Protein AF-A0A1C1CAJ7-F1 (afdb_monomer_lite)

Organism: NCBI:txid86049

Secondary structure (DSSP, 8-state):
-PPPPGGGGS-SS--HHHHHHHHHT-S--SSEEEE-TT-HHHHHHHHHHHHTT---EEEE--TTS--GGGSHHHHHHHHT--TTSPPPP-

InterPro domains:
  IPR004045 Glutathione S-transferase, N-terminal [PF13409] (38-78)
  IPR004045 Glutathione S-transferase, N-terminal [PS50404] (29-90)
  IPR036249 Thioredoxin-like superfamily [SSF52833] (27-69)
  IPR050983 Glutathione S-transferase Omega/HSP26 [PTHR43968] (18-68)

pLDDT: mean 86.13, std 12.57, range [42.66, 98.38]

Foldseek 3Di:
DPPQDPCLPPDQDDDDPVVVVLVVQQDDDPAEQADAPPDPVSVVVVVVCVVVVPHYHYDGDDPSPDDPCPDPVVVCVVVVNPPVPDDPDD

Radius of gyration: 17.44 Å; chains: 1; bounding box: 46×28×35 Å

Structure (mmCIF, N/CA/C/O backbone):
data_AF-A0A1C1CAJ7-F1
#
_entry.id   AF-A0A1C1CAJ7-F1
#
loop_
_atom_site.group_PDB
_atom_site.id
_atom_site.type_symbol
_atom_site.label_atom_id
_atom_site.label_alt_id
_atom_site.label_comp_id
_atom_site.label_asym_id
_atom_site.label_entity_id
_atom_site.label_seq_id
_atom_site.pdbx_PDB_ins_code
_atom_site.Cartn_x
_atom_site.Cartn_y
_atom_site.Cartn_z
_atom_site.occupancy
_atom_site.B_iso_or_equiv
_atom_site.auth_seq_id
_atom_site.auth_comp_id
_atom_site.auth_asym_id
_atom_site.auth_atom_id
_atom_site.pdbx_PDB_model_num
ATOM 1 N N . MET A 1 1 ? 20.121 12.084 -21.890 1.00 42.66 1 MET A N 1
ATOM 2 C CA . MET A 1 1 ? 19.461 12.015 -20.572 1.00 42.66 1 MET A CA 1
ATOM 3 C C . MET A 1 1 ? 18.603 10.770 -20.595 1.00 42.66 1 MET A C 1
ATOM 5 O O . MET A 1 1 ? 17.804 10.662 -21.515 1.00 42.66 1 MET A O 1
ATOM 9 N N . GLY A 1 2 ? 18.844 9.784 -19.726 1.00 56.44 2 GLY A N 1
ATOM 10 C CA . GLY A 1 2 ? 17.961 8.616 -19.676 1.00 56.44 2 GLY A CA 1
ATOM 11 C C . GLY A 1 2 ? 16.560 9.116 -19.354 1.00 56.44 2 GLY A C 1
ATOM 12 O O . GLY A 1 2 ? 16.399 9.798 -18.347 1.00 56.44 2 GLY A O 1
ATOM 13 N N . SER A 1 3 ? 15.591 8.886 -20.239 1.00 61.62 3 SER A N 1
ATOM 14 C CA . SER A 1 3 ? 14.195 9.175 -19.927 1.00 61.62 3 SER A CA 1
ATOM 15 C C . SER A 1 3 ? 13.873 8.435 -18.634 1.00 61.62 3 SER A C 1
ATOM 17 O O . SER A 1 3 ? 14.073 7.216 -18.572 1.00 61.62 3 SER A O 1
ATOM 19 N N . ALA A 1 4 ? 13.440 9.157 -17.601 1.00 70.12 4 ALA A N 1
ATOM 20 C CA . ALA A 1 4 ? 12.848 8.520 -16.436 1.00 70.12 4 ALA A CA 1
ATOM 21 C C . ALA A 1 4 ? 11.760 7.546 -16.921 1.00 70.12 4 ALA A C 1
ATOM 23 O O . ALA A 1 4 ? 11.194 7.727 -18.005 1.00 70.12 4 ALA A O 1
ATOM 24 N N . HIS A 1 5 ? 11.517 6.469 -16.170 1.00 70.62 5 HIS A N 1
ATOM 25 C CA . HIS A 1 5 ? 10.407 5.574 -16.494 1.00 70.62 5 HIS A CA 1
ATOM 26 C C . HIS A 1 5 ? 9.132 6.426 -16.652 1.00 70.62 5 HIS A C 1
ATOM 28 O O . HIS A 1 5 ? 8.968 7.347 -15.856 1.00 70.62 5 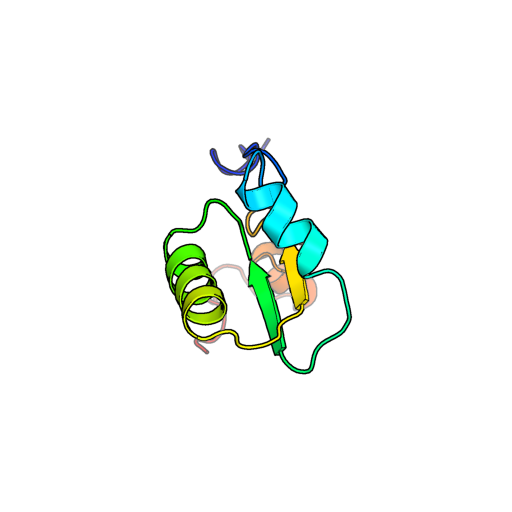HIS A O 1
ATOM 34 N N . PRO A 1 6 ? 8.250 6.184 -17.640 1.00 77.00 6 PRO A N 1
ATOM 35 C CA . PRO A 1 6 ? 7.063 7.027 -17.845 1.00 77.00 6 PRO A CA 1
ATOM 36 C C . PRO A 1 6 ? 6.204 7.159 -16.578 1.00 77.00 6 PRO A C 1
ATOM 38 O O . PRO A 1 6 ? 5.634 8.211 -16.321 1.00 77.00 6 PRO A O 1
ATOM 41 N N . ASP A 1 7 ? 6.193 6.118 -15.747 1.00 78.81 7 ASP A N 1
ATOM 42 C CA . ASP A 1 7 ? 5.476 6.099 -14.468 1.00 78.81 7 ASP A CA 1
ATOM 43 C C . ASP A 1 7 ? 6.290 6.652 -13.277 1.00 78.81 7 ASP A C 1
ATOM 45 O O . ASP A 1 7 ? 5.844 6.563 -12.136 1.00 78.81 7 ASP A O 1
ATOM 49 N N . ALA A 1 8 ? 7.502 7.175 -13.492 1.00 77.31 8 ALA A N 1
ATOM 50 C CA . ALA A 1 8 ? 8.315 7.746 -12.414 1.00 77.31 8 ALA A CA 1
ATOM 51 C C . ALA A 1 8 ? 7.669 9.007 -11.825 1.00 77.31 8 ALA A C 1
ATOM 53 O O . ALA A 1 8 ? 7.718 9.199 -10.612 1.00 77.31 8 ALA A O 1
ATOM 54 N N . ASP A 1 9 ? 6.994 9.792 -12.670 1.00 80.44 9 ASP A N 1
ATOM 55 C CA . ASP A 1 9 ? 6.282 11.018 -12.291 1.00 80.44 9 ASP A CA 1
ATOM 56 C C . ASP A 1 9 ? 4.842 10.740 -11.815 1.00 80.44 9 ASP A C 1
ATOM 58 O O . ASP A 1 9 ? 3.962 11.602 -11.882 1.00 80.44 9 ASP A O 1
ATOM 62 N N . ILE A 1 10 ? 4.569 9.519 -11.341 1.00 86.00 10 ILE A N 1
ATOM 63 C CA . ILE A 1 10 ? 3.289 9.194 -10.717 1.00 86.00 10 ILE A CA 1
ATOM 64 C C . ILE A 1 10 ? 3.099 9.992 -9.424 1.00 86.00 10 ILE A C 1
ATOM 66 O O . ILE A 1 10 ? 4.054 10.253 -8.687 1.00 86.00 10 ILE A O 1
ATOM 70 N N . TYR A 1 11 ? 1.851 10.373 -9.135 1.00 87.19 11 TYR A N 1
ATOM 71 C CA . TYR A 1 11 ? 1.525 11.095 -7.908 1.00 87.19 11 TYR A CA 1
ATOM 72 C C . TYR A 1 11 ? 2.032 10.308 -6.678 1.00 87.19 11 TYR A C 1
ATOM 74 O O . TYR A 1 11 ? 1.827 9.093 -6.615 1.00 87.19 11 T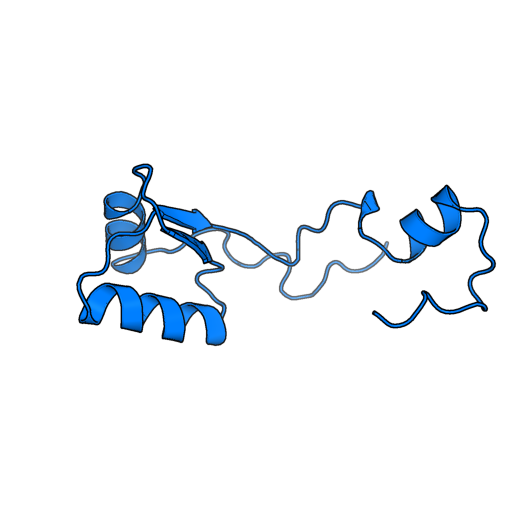YR A O 1
ATOM 82 N N . PRO A 1 12 ? 2.722 10.954 -5.720 1.00 86.69 12 PRO A N 1
ATOM 83 C CA . PRO A 1 12 ? 3.601 10.246 -4.787 1.00 86.69 12 PRO A CA 1
ATOM 84 C C . PRO A 1 12 ? 2.884 9.483 -3.669 1.00 86.69 12 PRO A C 1
ATOM 86 O O . PRO A 1 12 ? 3.483 8.582 -3.095 1.00 86.69 12 PRO A O 1
ATOM 89 N N . GLU A 1 13 ? 1.639 9.828 -3.346 1.00 90.12 13 GLU A N 1
ATOM 90 C CA . GLU A 1 13 ? 0.934 9.305 -2.170 1.00 90.12 13 GLU A CA 1
ATOM 91 C C . GLU A 1 13 ? -0.545 9.016 -2.453 1.00 90.12 13 GLU A C 1
ATOM 93 O O . GLU A 1 13 ? -1.154 9.591 -3.356 1.00 90.12 13 GLU A O 1
ATOM 98 N N . ALA A 1 14 ? -1.155 8.132 -1.666 1.00 92.38 14 ALA A N 1
ATOM 99 C CA . ALA A 1 14 ? -2.591 7.891 -1.759 1.00 92.38 14 ALA A CA 1
ATOM 100 C C . ALA A 1 14 ? -3.399 9.176 -1.474 1.00 92.38 14 ALA A C 1
ATOM 102 O O . ALA A 1 14 ? -3.086 9.930 -0.556 1.00 92.38 14 ALA A O 1
ATOM 103 N N . THR A 1 15 ? -4.492 9.404 -2.211 1.00 94.12 15 THR A N 1
ATOM 104 C CA . THR A 1 15 ? -5.369 10.583 -2.045 1.00 94.12 15 THR A CA 1
ATOM 105 C C . THR A 1 15 ? -6.796 10.197 -1.640 1.00 94.12 15 THR A C 1
ATOM 107 O O . THR A 1 15 ? -7.182 9.025 -1.645 1.00 94.12 15 THR A O 1
ATOM 110 N N . GLY A 1 16 ? -7.610 11.185 -1.254 1.00 94.81 16 GLY A N 1
ATOM 111 C CA . GLY A 1 16 ? -9.038 10.983 -0.991 1.00 94.81 16 GLY A CA 1
ATOM 112 C C . GLY A 1 16 ? -9.317 10.012 0.172 1.00 94.81 16 GLY A C 1
ATOM 113 O O . GLY A 1 16 ? -8.689 10.129 1.225 1.00 94.81 16 GLY A O 1
ATOM 114 N N . PRO A 1 17 ? -10.266 9.064 0.034 1.00 94.56 17 PRO A N 1
ATOM 115 C CA . PRO A 1 17 ? -10.547 8.065 1.069 1.00 94.56 17 PRO A CA 1
ATOM 116 C C . PRO A 1 17 ? -9.328 7.214 1.439 1.00 94.56 17 PRO A C 1
ATOM 118 O O . PRO A 1 17 ? -9.129 6.919 2.614 1.00 94.56 17 PRO A O 1
ATOM 121 N N . ALA A 1 18 ? -8.481 6.886 0.460 1.00 94.44 18 ALA A N 1
ATOM 122 C CA . ALA A 1 18 ? -7.278 6.097 0.689 1.00 94.44 18 ALA A CA 1
ATOM 123 C C . ALA A 1 18 ? -6.282 6.834 1.603 1.00 94.44 18 ALA A C 1
ATOM 125 O O . ALA A 1 18 ? -5.711 6.217 2.496 1.00 94.44 18 ALA A O 1
ATOM 126 N N . ALA A 1 19 ? -6.156 8.162 1.479 1.00 95.94 19 ALA A N 1
ATOM 127 C CA . ALA A 1 19 ? -5.316 8.971 2.372 1.00 95.94 19 ALA A CA 1
ATOM 128 C C . ALA A 1 19 ? -5.744 8.871 3.848 1.00 95.94 19 ALA A C 1
ATOM 130 O O . ALA A 1 19 ? -4.904 8.873 4.746 1.00 95.94 19 ALA A O 1
ATOM 131 N N . LYS A 1 20 ? -7.053 8.748 4.115 1.00 96.75 20 LYS A N 1
ATOM 132 C CA . LYS A 1 20 ? -7.574 8.573 5.482 1.00 96.75 20 LYS A CA 1
ATOM 133 C C . LYS A 1 20 ? -7.185 7.215 6.063 1.00 96.75 20 LYS A C 1
ATOM 135 O O . LYS A 1 20 ? -6.839 7.146 7.238 1.00 96.75 20 LYS A O 1
ATOM 140 N N . ILE A 1 21 ? -7.217 6.167 5.239 1.00 96.56 21 ILE A N 1
ATOM 141 C CA . ILE A 1 21 ? -6.775 4.821 5.628 1.00 96.56 21 ILE A CA 1
ATOM 142 C C . ILE A 1 21 ? -5.271 4.852 5.910 1.00 96.56 21 ILE A C 1
ATOM 144 O O . ILE A 1 21 ? -4.842 4.465 6.990 1.00 96.56 21 ILE A O 1
ATOM 148 N N . VAL A 1 22 ? -4.469 5.430 5.011 1.00 96.88 22 VAL A N 1
ATOM 149 C CA . VAL A 1 22 ? -3.023 5.597 5.233 1.00 96.88 22 VAL A CA 1
ATOM 150 C C . VAL A 1 22 ? -2.743 6.316 6.555 1.00 96.88 22 VAL A C 1
ATOM 152 O O . VAL A 1 22 ? -1.938 5.830 7.348 1.00 96.88 22 VAL A O 1
ATOM 155 N N . ALA A 1 23 ? -3.442 7.420 6.842 1.00 96.25 23 ALA A N 1
ATOM 156 C CA . ALA A 1 23 ? -3.292 8.163 8.094 1.00 96.25 23 ALA A CA 1
ATOM 157 C C . ALA A 1 23 ? -3.641 7.332 9.347 1.00 96.25 23 ALA A C 1
ATOM 159 O O . ALA A 1 23 ? -3.003 7.498 10.387 1.00 96.25 23 ALA A O 1
ATOM 160 N N . ALA A 1 24 ? -4.616 6.422 9.257 1.00 96.50 24 ALA A N 1
ATOM 161 C CA . ALA A 1 24 ? -4.977 5.517 10.349 1.00 96.50 24 ALA A CA 1
ATOM 162 C C . ALA A 1 24 ? -3.899 4.447 10.622 1.00 96.50 24 ALA A C 1
ATOM 164 O O . ALA A 1 24 ? -3.762 3.993 11.757 1.00 96.50 24 ALA A O 1
ATOM 165 N N . HIS A 1 25 ? -3.090 4.111 9.614 1.00 97.31 25 HIS A N 1
ATOM 166 C CA . HIS A 1 25 ? -2.097 3.033 9.640 1.00 97.31 25 HIS A CA 1
ATOM 167 C C . HIS A 1 25 ? -0.639 3.529 9.705 1.00 97.31 25 HIS A C 1
ATOM 169 O O . HIS A 1 25 ? 0.270 2.882 9.194 1.00 97.31 25 HIS A O 1
ATOM 175 N N . GLN A 1 26 ? -0.380 4.683 10.335 1.00 96.38 26 GLN A N 1
ATOM 176 C CA . GLN A 1 26 ? 0.984 5.234 10.482 1.00 96.38 26 GLN A CA 1
ATOM 177 C C . GLN A 1 26 ? 1.773 4.683 11.677 1.00 96.38 26 GLN A C 1
ATOM 179 O O . GLN A 1 26 ? 2.990 4.865 11.759 1.00 96.38 26 GLN A O 1
ATOM 184 N N . LYS A 1 27 ? 1.088 4.048 12.632 1.00 96.38 27 LYS A N 1
ATOM 185 C CA . LYS A 1 27 ? 1.712 3.529 13.853 1.00 96.38 27 LYS A CA 1
ATOM 186 C C . LYS A 1 27 ? 2.566 2.302 13.551 1.00 96.38 27 LYS A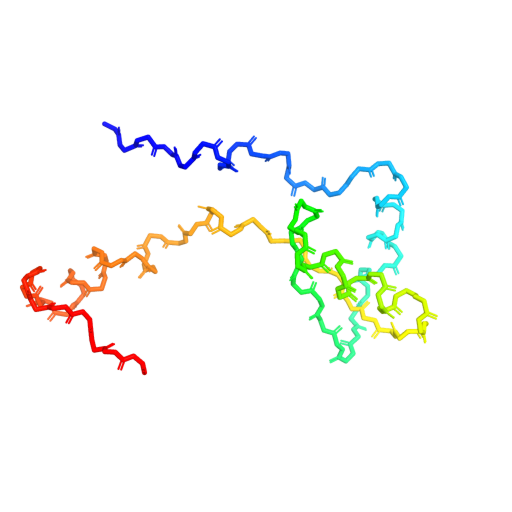 C 1
ATOM 188 O O . LYS A 1 27 ? 2.317 1.588 12.584 1.00 96.38 27 LYS A O 1
ATOM 193 N N . ASP A 1 28 ? 3.574 2.072 14.387 1.00 96.75 28 ASP A N 1
ATOM 194 C CA . ASP A 1 28 ? 4.356 0.842 14.322 1.00 96.75 28 ASP A CA 1
ATOM 195 C C . ASP A 1 28 ? 3.488 -0.358 14.701 1.00 96.75 28 ASP A C 1
ATOM 197 O O . ASP A 1 28 ? 2.823 -0.358 15.735 1.00 96.75 28 ASP A O 1
ATOM 201 N N . GLU A 1 29 ? 3.524 -1.376 13.849 1.00 96.38 29 GLU A N 1
ATOM 202 C CA . GLU A 1 29 ? 2.772 -2.620 13.975 1.00 96.38 29 GLU A CA 1
ATOM 203 C C . GLU A 1 29 ? 3.693 -3.794 13.602 1.00 96.38 29 GLU A C 1
ATOM 205 O O . GLU A 1 29 ? 4.688 -3.595 12.897 1.00 96.38 29 GLU A O 1
ATOM 210 N N . PRO A 1 30 ? 3.382 -5.036 14.018 1.00 96.31 30 PRO A N 1
ATOM 211 C CA . PRO A 1 30 ? 4.199 -6.207 13.685 1.00 96.31 30 PRO A CA 1
ATOM 212 C C . PRO A 1 30 ? 4.340 -6.470 12.178 1.00 96.31 30 PRO A C 1
ATOM 214 O O . 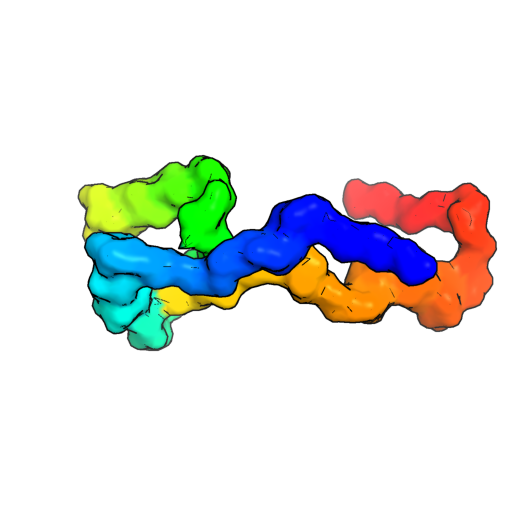PRO A 1 30 ? 5.293 -7.118 11.746 1.00 96.31 30 PRO A O 1
ATOM 217 N N . ILE A 1 31 ? 3.379 -5.998 11.381 1.00 97.31 31 ILE A N 1
ATOM 218 C CA . ILE A 1 31 ? 3.344 -6.150 9.926 1.00 97.31 31 ILE A CA 1
ATOM 219 C C . ILE A 1 31 ? 3.534 -4.776 9.288 1.00 97.31 31 ILE A C 1
ATOM 221 O O . ILE A 1 31 ? 2.824 -3.832 9.622 1.00 97.31 31 ILE A O 1
ATOM 225 N N . THR A 1 32 ? 4.436 -4.685 8.310 1.00 97.44 32 THR A N 1
ATOM 226 C CA . THR A 1 32 ? 4.629 -3.480 7.493 1.00 97.44 32 THR A CA 1
ATOM 227 C C . THR A 1 32 ? 4.200 -3.756 6.060 1.00 97.44 32 THR A C 1
ATOM 229 O O . THR A 1 32 ? 4.770 -4.618 5.387 1.00 97.44 32 THR A O 1
ATOM 232 N N . LEU A 1 33 ? 3.218 -3.002 5.575 1.00 97.25 33 LEU A N 1
ATOM 233 C CA . LEU A 1 33 ? 2.813 -2.995 4.178 1.00 97.25 33 LEU A CA 1
ATOM 234 C C . LEU A 1 33 ? 3.613 -1.926 3.429 1.00 97.25 33 LEU A C 1
ATOM 236 O O . LEU A 1 33 ? 3.292 -0.739 3.472 1.00 97.25 33 LEU A O 1
ATOM 240 N N . TYR A 1 34 ? 4.644 -2.364 2.712 1.00 95.31 34 TYR A N 1
ATOM 241 C CA . TYR A 1 34 ? 5.337 -1.536 1.731 1.00 95.31 34 TYR A CA 1
ATOM 242 C C . TYR A 1 34 ? 4.486 -1.423 0.470 1.00 95.31 34 TYR A C 1
ATOM 244 O O . TYR A 1 34 ? 4.372 -2.372 -0.309 1.00 95.31 34 TYR A O 1
ATOM 252 N N . SER A 1 35 ? 3.858 -0.269 0.301 1.00 93.88 35 SER A N 1
ATOM 253 C CA . SER A 1 35 ? 2.779 -0.064 -0.652 1.00 93.88 35 SER A CA 1
ATOM 254 C C . SER A 1 35 ? 3.118 1.044 -1.629 1.00 93.88 35 SER A C 1
ATOM 256 O O . SER A 1 35 ? 3.566 2.104 -1.220 1.00 93.88 35 SER A O 1
ATOM 258 N N . GLY A 1 36 ? 2.857 0.812 -2.912 1.00 92.00 36 GLY A N 1
ATOM 259 C CA . GLY A 1 36 ? 2.581 1.901 -3.841 1.00 92.00 36 GLY A CA 1
ATOM 260 C C . GLY A 1 36 ? 1.078 1.939 -4.060 1.00 92.00 36 GLY A C 1
ATOM 261 O O . GLY A 1 36 ? 0.526 0.943 -4.540 1.00 92.00 36 GLY A O 1
ATOM 262 N N . TRP A 1 37 ? 0.413 3.051 -3.745 1.00 92.50 37 TRP A N 1
ATOM 263 C CA . TRP A 1 37 ? -1.052 3.159 -3.854 1.00 92.50 37 TRP A CA 1
ATOM 264 C C . TRP A 1 37 ? -1.579 2.823 -5.263 1.00 92.50 37 TRP A C 1
ATOM 266 O O . TRP A 1 37 ? -2.701 2.353 -5.424 1.00 92.50 37 TRP A O 1
ATOM 276 N N . PHE A 1 38 ? -0.767 3.013 -6.300 1.00 91.00 38 PHE A N 1
ATOM 277 C CA . PHE A 1 38 ? -1.122 2.733 -7.690 1.00 91.00 38 PHE A CA 1
ATOM 278 C C . PHE A 1 38 ? -0.946 1.258 -8.102 1.00 91.00 38 PHE A C 1
ATOM 280 O O . PHE A 1 38 ? -1.383 0.858 -9.181 1.00 91.00 38 PHE A O 1
ATOM 287 N N . CYS A 1 39 ? -0.271 0.434 -7.292 1.00 92.31 39 CYS A N 1
ATOM 288 C CA . CYS A 1 39 ? 0.113 -0.921 -7.681 1.00 92.31 39 CYS A CA 1
ATOM 289 C C . CYS A 1 39 ? -1.055 -1.912 -7.498 1.00 92.31 39 CYS A C 1
ATOM 291 O O . CYS A 1 39 ? -1.466 -2.178 -6.365 1.00 92.31 39 CYS A O 1
ATOM 293 N N . PRO A 1 40 ? -1.549 -2.569 -8.568 1.00 94.25 40 PRO A N 1
ATOM 294 C CA . PRO A 1 40 ? -2.720 -3.447 -8.478 1.00 94.25 40 PRO A CA 1
ATOM 295 C C . PRO A 1 40 ? -2.481 -4.710 -7.634 1.00 94.25 40 PRO A C 1
ATOM 297 O O . PRO A 1 40 ? -3.431 -5.333 -7.163 1.00 94.25 40 PRO A O 1
ATOM 300 N N . PHE A 1 41 ? -1.224 -5.118 -7.443 1.00 95.50 41 PHE A N 1
ATOM 301 C CA . PHE A 1 41 ? -0.862 -6.254 -6.588 1.00 95.50 41 PHE A CA 1
ATOM 302 C C . PHE A 1 41 ? -0.913 -5.879 -5.109 1.00 95.50 41 PHE A C 1
ATOM 304 O O . PHE A 1 41 ? -1.478 -6.615 -4.303 1.00 95.50 41 PHE A O 1
ATOM 311 N N . VAL A 1 42 ? -0.371 -4.708 -4.782 1.00 95.62 42 VAL A N 1
ATOM 312 C CA . VAL A 1 42 ? -0.410 -4.135 -3.437 1.00 95.62 42 VAL A CA 1
ATOM 313 C C . VAL A 1 42 ? -1.849 -3.855 -3.022 1.00 95.62 42 VAL A C 1
ATOM 315 O O . VAL A 1 42 ? -2.230 -4.229 -1.922 1.00 95.62 42 VAL A O 1
ATOM 318 N N . GLN A 1 43 ? -2.675 -3.311 -3.920 1.00 96.06 43 GLN A N 1
ATOM 319 C CA . GLN A 1 43 ? -4.096 -3.061 -3.665 1.00 96.06 43 GLN A CA 1
ATOM 320 C C . GLN A 1 43 ? -4.848 -4.315 -3.192 1.00 96.06 43 GLN A C 1
ATOM 322 O O . GLN A 1 43 ? -5.635 -4.246 -2.255 1.00 96.06 43 GLN A O 1
ATOM 327 N N . ARG A 1 44 ? -4.564 -5.496 -3.762 1.00 97.75 44 ARG A N 1
ATOM 328 C CA . ARG A 1 44 ? -5.183 -6.754 -3.297 1.00 97.75 44 ARG A CA 1
ATOM 329 C C . ARG A 1 44 ? -4.761 -7.135 -1.879 1.00 97.75 44 ARG A C 1
ATOM 331 O O . ARG A 1 44 ? -5.598 -7.579 -1.094 1.00 97.75 44 ARG A O 1
ATOM 338 N N . ALA A 1 45 ? -3.478 -6.974 -1.557 1.00 97.25 45 ALA A N 1
ATOM 339 C CA . ALA A 1 45 ? -2.985 -7.208 -0.202 1.00 97.25 45 ALA A CA 1
ATOM 340 C C . ALA A 1 45 ? -3.591 -6.196 0.781 1.00 97.25 45 ALA A C 1
ATOM 342 O O . ALA A 1 45 ? -4.055 -6.588 1.845 1.00 97.25 45 ALA A O 1
ATOM 343 N N . TRP A 1 46 ? -3.664 -4.925 0.384 1.00 97.19 46 TRP A N 1
ATOM 344 C CA . TRP A 1 46 ? -4.225 -3.845 1.187 1.00 97.19 46 TRP A CA 1
ATOM 345 C C . TRP A 1 46 ? -5.700 -4.088 1.521 1.00 97.19 46 TRP A C 1
ATOM 347 O O . TRP A 1 46 ? -6.051 -4.131 2.694 1.00 97.19 46 TRP A O 1
ATOM 357 N N . ILE A 1 47 ? -6.534 -4.381 0.517 1.00 97.31 47 ILE A N 1
ATOM 358 C CA . ILE A 1 47 ? -7.950 -4.737 0.718 1.00 97.31 47 ILE A CA 1
ATOM 359 C C . ILE A 1 47 ? -8.084 -5.934 1.665 1.00 97.31 47 ILE A C 1
ATOM 361 O O . ILE A 1 47 ? -8.940 -5.938 2.538 1.00 97.31 47 ILE A O 1
ATOM 365 N N . THR A 1 48 ? -7.228 -6.949 1.527 1.00 97.94 48 THR A N 1
ATOM 366 C CA . THR A 1 48 ? -7.282 -8.130 2.402 1.00 97.94 48 THR A CA 1
ATOM 367 C C . THR A 1 48 ? -6.986 -7.773 3.860 1.00 97.94 48 THR A C 1
ATOM 369 O O . THR A 1 48 ? -7.642 -8.305 4.752 1.00 97.94 48 THR A O 1
ATOM 372 N N . LEU A 1 49 ? -6.014 -6.892 4.109 1.00 97.94 49 LEU A N 1
ATOM 373 C CA . LEU A 1 49 ? -5.674 -6.438 5.460 1.00 97.94 49 LEU A CA 1
ATOM 374 C C . LEU A 1 49 ? -6.834 -5.657 6.093 1.00 97.94 49 LEU A C 1
ATOM 376 O O . LEU A 1 49 ? -7.191 -5.946 7.235 1.00 97.94 49 LEU A O 1
ATOM 380 N N . GLU A 1 50 ? -7.462 -4.760 5.327 1.00 97.19 50 GLU A N 1
ATOM 381 C CA . GLU A 1 50 ? -8.643 -3.994 5.752 1.00 97.19 50 GLU A CA 1
ATOM 382 C C . GLU A 1 50 ? -9.841 -4.906 6.055 1.00 97.19 50 GLU A C 1
ATOM 384 O O . GLU A 1 50 ? -10.363 -4.910 7.167 1.00 97.19 50 GLU A O 1
ATOM 389 N N . GLU A 1 51 ? -10.237 -5.761 5.106 1.00 97.88 51 GLU A N 1
ATOM 390 C CA . GLU A 1 51 ? -11.392 -6.663 5.245 1.00 97.88 51 GLU A CA 1
ATOM 391 C C . GLU A 1 51 ? -11.231 -7.664 6.399 1.00 97.88 51 GLU A C 1
ATOM 393 O O . GLU A 1 51 ? -12.207 -8.129 6.993 1.00 97.88 51 GLU A O 1
ATOM 398 N N . LYS A 1 52 ? -9.987 -8.030 6.726 1.00 97.94 52 LYS A N 1
ATOM 399 C CA . LYS A 1 52 ? -9.674 -8.945 7.828 1.00 97.94 52 LYS A CA 1
ATOM 400 C C . LYS A 1 52 ? -9.365 -8.233 9.143 1.00 97.94 52 LYS A C 1
ATOM 402 O O . LYS A 1 52 ? -9.132 -8.931 10.126 1.00 97.94 52 LYS A O 1
ATOM 407 N N . ASN A 1 53 ? -9.405 -6.898 9.185 1.00 96.81 53 ASN A N 1
ATOM 408 C CA . ASN A 1 53 ? -9.035 -6.088 10.350 1.00 96.81 53 ASN A CA 1
ATOM 409 C C . ASN A 1 53 ? -7.669 -6.491 10.936 1.00 96.81 53 ASN A C 1
ATOM 411 O O . ASN A 1 53 ? -7.499 -6.590 12.152 1.00 96.81 53 ASN A O 1
ATOM 415 N N . ILE A 1 54 ? -6.702 -6.792 10.067 1.00 97.69 54 ILE A N 1
ATOM 416 C CA . ILE A 1 54 ? -5.351 -7.172 10.487 1.00 97.69 54 ILE A CA 1
ATOM 417 C C . ILE A 1 54 ? -4.563 -5.880 10.726 1.00 97.69 54 ILE A C 1
ATOM 419 O O . ILE A 1 54 ? -4.490 -5.079 9.802 1.00 97.69 54 ILE A O 1
ATOM 423 N N . PRO A 1 55 ? -3.953 -5.653 11.904 1.00 97.56 55 PRO A N 1
ATOM 424 C CA . PRO A 1 55 ? -3.121 -4.474 12.140 1.00 97.56 55 PRO A CA 1
ATOM 425 C C . PRO A 1 55 ? -1.859 -4.480 11.271 1.00 97.56 55 PRO A C 1
ATOM 427 O O . PRO A 1 55 ? -1.174 -5.498 11.149 1.00 97.56 55 PRO A O 1
ATOM 430 N N . TYR A 1 56 ? -1.540 -3.332 10.679 1.00 98.38 56 TYR A N 1
ATOM 431 C CA . TYR A 1 56 ? -0.332 -3.128 9.883 1.00 98.38 56 TYR A CA 1
ATOM 432 C C . TYR A 1 56 ? 0.075 -1.651 9.873 1.00 98.38 56 TYR A C 1
ATOM 434 O O . TYR A 1 56 ? -0.770 -0.760 9.999 1.00 98.38 56 TYR A O 1
ATOM 442 N N . LYS A 1 57 ? 1.371 -1.414 9.656 1.00 98.38 57 LYS A N 1
ATOM 443 C CA . LYS A 1 57 ? 1.949 -0.113 9.333 1.00 98.38 57 LYS A CA 1
ATOM 444 C C . LYS A 1 57 ? 1.977 0.061 7.823 1.00 98.38 57 LYS A C 1
ATOM 446 O O . LYS A 1 57 ? 2.555 -0.765 7.116 1.00 98.38 57 LYS A O 1
ATOM 451 N N . TYR A 1 58 ? 1.403 1.141 7.321 1.00 97.69 58 TYR A N 1
ATOM 452 C CA . TYR A 1 58 ? 1.488 1.516 5.917 1.00 97.69 58 TYR A CA 1
ATOM 453 C C . TYR A 1 58 ? 2.761 2.330 5.664 1.00 97.69 58 TYR A C 1
ATOM 455 O O . TYR A 1 58 ? 3.007 3.336 6.331 1.00 97.69 58 TYR A O 1
ATOM 463 N N . VAL A 1 59 ? 3.553 1.929 4.669 1.00 95.44 59 VAL A N 1
ATOM 464 C CA . VAL A 1 59 ? 4.716 2.691 4.200 1.00 95.44 59 VAL A CA 1
ATOM 465 C C . VAL A 1 59 ? 4.601 2.889 2.696 1.00 95.44 59 VAL A C 1
ATOM 467 O O . VAL A 1 59 ? 4.687 1.924 1.936 1.00 95.44 59 VAL A O 1
ATOM 470 N N . GLU A 1 60 ? 4.428 4.141 2.275 1.00 92.50 60 GLU A N 1
ATOM 471 C CA . GLU A 1 60 ? 4.377 4.504 0.859 1.00 92.50 60 GLU A CA 1
ATOM 472 C C . GLU A 1 60 ? 5.766 4.349 0.218 1.00 92.50 60 GLU A C 1
ATOM 474 O O . GLU A 1 60 ? 6.766 4.861 0.728 1.00 92.50 60 GLU A O 1
ATOM 479 N N . ILE A 1 61 ? 5.832 3.634 -0.904 1.00 89.69 61 ILE A N 1
ATOM 480 C CA . ILE A 1 61 ? 7.039 3.406 -1.693 1.00 89.69 61 ILE A CA 1
ATOM 481 C C . ILE A 1 61 ? 6.729 3.625 -3.171 1.00 89.69 61 ILE A C 1
ATOM 483 O O . ILE A 1 61 ? 5.884 2.947 -3.755 1.00 89.69 61 ILE A O 1
ATOM 487 N N . ASN A 1 62 ? 7.526 4.483 -3.812 1.00 84.56 62 ASN A N 1
ATOM 488 C CA . ASN A 1 62 ? 7.600 4.554 -5.266 1.00 84.56 62 ASN A CA 1
ATOM 489 C C . ASN A 1 62 ? 8.739 3.637 -5.781 1.00 84.56 62 ASN A C 1
ATOM 491 O O . ASN A 1 62 ? 9.914 3.976 -5.621 1.00 84.56 62 ASN A O 1
ATOM 495 N N . PRO A 1 63 ? 8.439 2.495 -6.430 1.00 79.81 63 PRO A N 1
ATOM 496 C CA . PRO A 1 63 ? 9.439 1.553 -6.938 1.00 79.81 63 PRO A CA 1
ATOM 497 C C . PRO A 1 63 ? 10.291 2.094 -8.099 1.00 79.81 63 PRO A C 1
ATOM 499 O O . PRO A 1 63 ? 11.312 1.484 -8.434 1.00 79.81 63 PRO A O 1
ATOM 502 N N . TYR A 1 64 ? 9.883 3.197 -8.735 1.00 80.88 64 TYR A N 1
ATOM 503 C CA . TYR A 1 64 ? 10.636 3.843 -9.811 1.00 80.88 64 TYR A CA 1
ATOM 504 C C . TYR A 1 64 ? 11.749 4.749 -9.281 1.00 80.88 64 TYR A C 1
ATOM 506 O O . TYR A 1 64 ? 12.753 4.946 -9.970 1.00 80.88 64 TYR A O 1
ATOM 514 N N . ASN A 1 65 ? 11.641 5.193 -8.026 1.00 76.25 65 ASN A N 1
ATOM 515 C CA . ASN A 1 65 ? 12.698 5.911 -7.322 1.00 76.25 65 ASN A CA 1
ATOM 516 C C . ASN A 1 65 ? 13.738 4.913 -6.799 1.00 76.25 65 ASN A C 1
ATOM 518 O O . ASN A 1 65 ? 13.840 4.639 -5.606 1.00 76.25 65 ASN A O 1
ATOM 522 N N . LYS A 1 66 ? 14.497 4.315 -7.720 1.00 69.19 66 LYS A N 1
ATOM 523 C CA . LYS A 1 66 ? 15.581 3.395 -7.372 1.00 69.19 66 LYS A CA 1
ATOM 524 C C . LYS A 1 66 ? 16.843 4.165 -7.017 1.00 69.19 66 LYS A C 1
ATOM 526 O O . LYS A 1 66 ? 17.344 4.953 -7.815 1.00 69.19 66 LYS A O 1
ATOM 531 N N . GLU A 1 67 ? 17.415 3.832 -5.865 1.00 69.81 67 GLU A N 1
ATOM 532 C CA . GLU A 1 67 ? 18.789 4.182 -5.509 1.00 69.81 67 GLU A CA 1
ATOM 533 C C . GLU A 1 67 ? 19.732 3.828 -6.675 1.00 69.81 67 GLU A C 1
ATOM 535 O O . GLU A 1 67 ? 19.699 2.679 -7.143 1.00 69.81 67 GLU A O 1
ATOM 540 N N . PRO A 1 68 ? 20.621 4.733 -7.127 1.00 67.25 68 PRO A N 1
ATOM 541 C CA . PRO A 1 68 ? 21.556 4.450 -8.217 1.00 67.25 68 PRO A CA 1
ATOM 542 C C . PRO A 1 68 ? 22.379 3.182 -7.970 1.00 67.25 68 PRO A C 1
ATOM 544 O O . PRO A 1 68 ? 22.685 2.446 -8.906 1.00 67.25 68 PRO A O 1
ATOM 547 N N . SER A 1 69 ? 22.678 2.888 -6.699 1.00 71.31 69 SER A N 1
ATOM 548 C CA . SER A 1 69 ? 23.430 1.711 -6.249 1.00 71.31 69 SER A CA 1
ATOM 549 C C . SER A 1 69 ? 22.747 0.370 -6.551 1.00 71.31 69 SER A C 1
ATOM 551 O O . SER A 1 69 ? 23.430 -0.647 -6.658 1.00 71.31 69 SER A O 1
ATOM 553 N N . SER A 1 70 ? 21.421 0.368 -6.719 1.00 65.56 70 SER A N 1
ATOM 554 C CA . SER A 1 70 ? 20.620 -0.816 -7.052 1.00 65.56 70 SER A CA 1
ATOM 555 C C . SER A 1 70 ? 20.546 -1.092 -8.556 1.00 65.56 70 SER A C 1
ATOM 557 O O . SER A 1 70 ? 20.002 -2.111 -8.987 1.00 65.56 70 SER A O 1
ATOM 559 N N . THR A 1 71 ? 21.090 -0.195 -9.383 1.00 70.88 71 THR A N 1
ATOM 560 C CA . THR A 1 71 ? 21.116 -0.400 -10.828 1.00 70.88 71 THR A CA 1
ATOM 561 C C . THR A 1 71 ? 22.140 -1.465 -11.203 1.00 70.88 71 THR A C 1
ATOM 563 O O . THR A 1 71 ? 23.208 -1.599 -10.601 1.00 70.88 71 THR A O 1
ATOM 566 N N . ARG A 1 72 ? 21.842 -2.193 -12.283 1.00 74.62 72 ARG A N 1
ATOM 567 C CA . ARG A 1 72 ? 22.786 -3.138 -12.890 1.00 74.62 72 ARG A CA 1
ATOM 568 C C . ARG A 1 72 ? 24.124 -2.462 -13.220 1.00 74.62 72 ARG A C 1
ATOM 570 O O . ARG A 1 72 ? 25.176 -3.078 -13.094 1.00 74.62 72 ARG A O 1
ATOM 577 N N . GLU A 1 73 ? 24.091 -1.188 -13.609 1.00 79.62 73 GLU A N 1
ATOM 578 C CA . GLU A 1 73 ? 25.296 -0.414 -13.910 1.00 79.62 73 GLU A CA 1
ATOM 579 C C . GLU A 1 73 ? 26.151 -0.143 -12.671 1.00 79.62 73 GLU A C 1
ATOM 581 O O . GLU A 1 73 ? 27.368 -0.314 -12.730 1.00 79.62 73 GLU A O 1
ATOM 586 N N . ALA A 1 74 ? 25.536 0.218 -11.542 1.00 80.75 74 ALA A N 1
ATOM 587 C CA . ALA A 1 74 ? 26.267 0.402 -10.293 1.00 80.75 74 ALA A CA 1
ATOM 588 C C . ALA A 1 74 ? 26.864 -0.907 -9.765 1.00 80.75 74 ALA A C 1
ATOM 590 O O . ALA A 1 74 ? 27.970 -0.888 -9.230 1.00 80.75 74 ALA A O 1
ATOM 591 N N . TRP A 1 75 ? 26.186 -2.042 -9.958 1.00 79.81 75 TRP A N 1
ATOM 592 C CA . TRP A 1 75 ? 26.742 -3.353 -9.620 1.00 79.81 75 TRP A CA 1
ATOM 593 C C . TRP A 1 7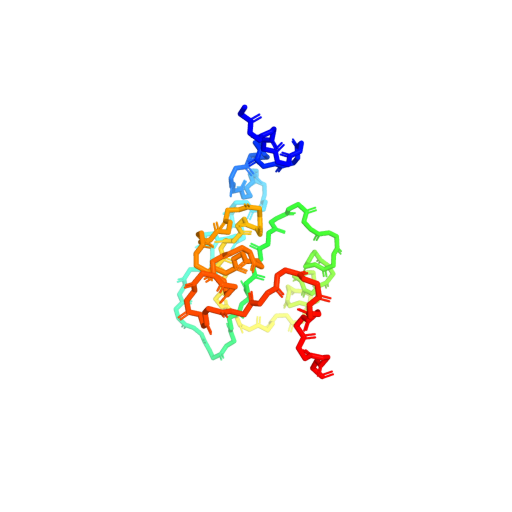5 ? 27.993 -3.669 -10.451 1.00 79.81 75 TRP A C 1
ATOM 595 O O . TRP A 1 75 ? 29.034 -3.979 -9.877 1.00 79.81 75 TRP A O 1
ATOM 605 N N . TYR A 1 76 ? 27.933 -3.495 -11.778 1.00 84.00 76 TYR A N 1
ATOM 606 C CA . TYR A 1 76 ? 29.104 -3.679 -12.645 1.00 84.00 76 TYR A CA 1
ATOM 607 C C . TYR A 1 76 ? 30.263 -2.761 -12.255 1.00 84.00 76 TYR A C 1
ATOM 609 O O . TYR A 1 76 ? 31.397 -3.218 -12.159 1.00 84.00 76 TYR A O 1
ATOM 617 N N . ARG A 1 77 ? 29.976 -1.484 -11.974 1.00 82.12 77 ARG A N 1
ATOM 618 C CA . ARG A 1 77 ? 30.992 -0.511 -11.553 1.00 82.12 77 ARG A CA 1
ATOM 619 C C . ARG A 1 77 ? 31.609 -0.852 -10.197 1.00 82.12 77 ARG A C 1
ATOM 621 O O . ARG A 1 77 ? 32.797 -0.629 -10.010 1.00 82.12 77 ARG A O 1
ATOM 628 N N . ARG A 1 78 ? 30.814 -1.350 -9.244 1.00 82.75 78 ARG A N 1
ATOM 629 C CA . ARG A 1 78 ? 31.291 -1.706 -7.900 1.00 82.75 78 ARG A CA 1
ATOM 630 C C . ARG A 1 78 ? 32.239 -2.904 -7.924 1.00 82.75 78 ARG A C 1
ATOM 632 O O . ARG A 1 78 ? 33.182 -2.918 -7.144 1.00 82.75 78 ARG A O 1
ATOM 639 N N . TRP A 1 79 ? 31.966 -3.889 -8.774 1.00 84.81 79 TRP A N 1
ATOM 640 C CA . TRP A 1 79 ? 32.686 -5.167 -8.793 1.00 84.81 79 TRP A CA 1
ATOM 641 C C . TRP A 1 79 ? 33.665 -5.320 -9.963 1.00 84.81 79 TRP A C 1
ATOM 643 O O . TRP A 1 79 ? 34.230 -6.394 -10.124 1.00 84.81 79 TRP A O 1
ATOM 653 N N . ASP A 1 80 ? 33.840 -4.280 -10.781 1.00 86.44 80 ASP A N 1
ATOM 654 C CA . ASP A 1 80 ? 34.644 -4.306 -12.013 1.00 86.44 80 ASP A CA 1
ATOM 655 C C . ASP A 1 80 ? 34.312 -5.501 -12.932 1.00 86.44 80 ASP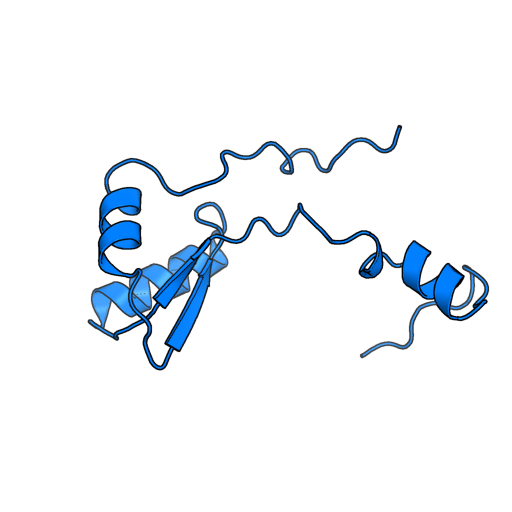 A C 1
ATOM 657 O O . ASP A 1 80 ? 35.166 -6.148 -13.535 1.00 86.44 80 ASP A O 1
ATOM 661 N N . VAL A 1 81 ? 33.021 -5.834 -13.013 1.00 83.62 81 VAL A N 1
ATOM 662 C CA . VAL A 1 81 ? 32.533 -6.966 -13.806 1.00 83.62 81 VAL A CA 1
ATOM 663 C C . VAL A 1 81 ? 32.187 -6.475 -15.224 1.00 83.62 81 VAL A C 1
ATOM 665 O O . VAL A 1 81 ? 31.442 -5.498 -15.366 1.00 83.62 81 VAL A O 1
ATOM 668 N N . PRO A 1 82 ? 32.655 -7.135 -16.304 1.00 84.19 82 PRO A N 1
ATOM 669 C CA . PRO A 1 82 ? 32.290 -6.761 -17.670 1.00 84.19 82 PRO A CA 1
ATOM 670 C C . PRO A 1 82 ? 30.769 -6.788 -17.896 1.00 84.19 82 PRO A C 1
ATOM 672 O O . PRO A 1 82 ? 30.104 -7.765 -17.566 1.00 84.19 82 PRO A O 1
ATOM 675 N N . LYS A 1 83 ? 30.189 -5.782 -18.574 1.00 78.19 83 LYS A N 1
ATOM 676 C CA . LYS A 1 83 ? 28.727 -5.734 -18.844 1.00 78.19 83 LYS A CA 1
ATOM 677 C C . LYS A 1 83 ? 28.180 -6.954 -19.619 1.00 78.19 83 LYS A C 1
ATOM 679 O O . LYS A 1 83 ? 26.967 -7.147 -19.663 1.00 78.19 83 LYS A O 1
ATOM 684 N N . LYS A 1 84 ? 29.050 -7.747 -20.264 1.00 78.19 84 LYS A N 1
ATOM 685 C CA . LYS A 1 84 ? 28.680 -8.973 -20.997 1.00 78.19 84 LYS A CA 1
ATOM 686 C C . LYS A 1 84 ? 28.438 -10.176 -20.086 1.00 78.19 84 LYS A C 1
ATOM 688 O O . LYS A 1 84 ? 27.673 -11.057 -20.463 1.00 78.19 84 LYS A O 1
ATOM 693 N N . THR A 1 85 ? 29.063 -10.228 -18.913 1.00 73.62 85 THR A N 1
ATOM 694 C CA . THR A 1 85 ? 28.758 -11.257 -17.918 1.00 73.62 85 THR A CA 1
ATOM 695 C C . THR A 1 85 ? 27.493 -10.809 -17.198 1.00 73.62 85 THR A C 1
ATOM 697 O O . THR A 1 85 ? 27.502 -9.797 -16.501 1.00 73.62 85 THR A O 1
ATOM 700 N N . GLY A 1 86 ? 26.360 -11.467 -17.448 1.00 68.38 86 GLY A N 1
ATOM 701 C CA . GLY A 1 86 ? 25.109 -11.156 -16.750 1.00 68.38 86 GLY A CA 1
ATOM 702 C C . GLY A 1 86 ? 25.276 -11.254 -15.226 1.00 68.38 86 GLY A C 1
ATOM 703 O O . GLY A 1 86 ? 26.200 -11.927 -14.762 1.00 68.38 86 GLY A O 1
ATOM 704 N N . PRO A 1 87 ? 24.423 -10.588 -14.429 1.00 68.38 87 PRO A N 1
ATOM 705 C CA . PRO A 1 87 ? 24.405 -10.836 -12.992 1.00 68.38 87 PRO A CA 1
ATOM 706 C C . PRO A 1 87 ? 24.116 -12.327 -12.736 1.00 68.38 87 PRO A C 1
ATOM 708 O O . PRO A 1 87 ? 23.381 -12.931 -13.526 1.00 68.38 87 PRO A O 1
ATOM 711 N N . PRO A 1 88 ? 24.657 -12.931 -11.661 1.00 63.22 88 PRO A N 1
ATOM 712 C CA . PRO A 1 88 ? 24.269 -14.283 -11.286 1.00 63.22 88 PRO A CA 1
ATOM 713 C C . PRO A 1 88 ? 22.746 -14.336 -11.122 1.00 63.22 88 PRO A C 1
ATOM 715 O O . PRO A 1 88 ? 22.159 -13.457 -10.481 1.00 63.22 88 PRO A O 1
ATOM 718 N N . SER A 1 89 ? 22.099 -15.325 -11.747 1.00 66.31 89 SER A N 1
ATOM 719 C CA . SER A 1 89 ? 20.690 -15.611 -11.483 1.00 66.31 89 SER A CA 1
ATOM 720 C C . SER A 1 89 ? 20.543 -15.870 -9.987 1.00 66.31 89 SER A C 1
ATOM 722 O O . SER A 1 89 ? 21.310 -16.665 -9.438 1.00 66.31 89 SER A O 1
ATOM 724 N N . ARG A 1 90 ? 19.615 -15.161 -9.335 1.00 50.56 90 ARG A N 1
ATOM 725 C CA . ARG A 1 90 ? 19.186 -15.535 -7.983 1.00 50.56 90 ARG A CA 1
ATOM 726 C C . ARG A 1 90 ? 18.627 -16.949 -7.982 1.00 50.56 90 ARG A C 1
ATOM 728 O O . ARG A 1 90 ? 18.002 -17.313 -9.004 1.00 50.56 90 ARG A O 1
#

Sequence (90 aa):
MGSAHPDADIYPEATGPAAKIVAAHQKDEPITLYSGWFCPFVQRAWITLEEKNIPYKYVEINPYNKEPSSTREAWYRRWDVPKKTGPPSR